Protein AF-A0A2U2SKB9-F1 (afdb_monomer_lite)

Foldseek 3Di:
DDDPPDDPDDPPCPPPQPPQVQVVVLLVCVVVDVVLVVCLQVPVCVSCVPGPHDVVLSCLSRVDRDPDSVVSSVSSSVVSVVVVVVVVPD

Radius of gyration: 17.53 Å; chains: 1; bounding box: 37×18×62 Å

Sequence (90 aa):
MYALTRPAGTPTLSRPVPNRPAISDVLLKANANVSFRKRLLTDPKNALAGMNLPPEDLEILTEVATSNLKEFARQVQMRLVERSWGAQVS

Structure (mmCIF, N/CA/C/O backbone):
data_AF-A0A2U2SKB9-F1
#
_entry.id   AF-A0A2U2SKB9-F1
#
loop_
_atom_site.group_PDB
_atom_site.id
_atom_site.type_symbol
_atom_site.label_atom_id
_atom_site.label_alt_id
_atom_site.label_comp_id
_atom_site.label_asym_id
_atom_site.label_entity_id
_atom_site.label_seq_id
_atom_site.pdbx_PDB_ins_code
_atom_site.Cartn_x
_atom_site.Cartn_y
_atom_site.Cartn_z
_atom_site.occupancy
_atom_site.B_iso_or_equiv
_atom_site.auth_seq_id
_atom_site.auth_comp_id
_atom_site.auth_asym_id
_atom_site.auth_atom_id
_atom_site.pdbx_PDB_model_num
ATOM 1 N N . MET A 1 1 ? 22.127 0.506 51.181 1.00 41.72 1 MET A N 1
ATOM 2 C CA . MET A 1 1 ? 21.376 -0.446 50.334 1.00 41.72 1 MET A CA 1
ATOM 3 C C . MET A 1 1 ? 20.790 0.348 49.179 1.00 41.72 1 MET A C 1
ATOM 5 O O . MET A 1 1 ? 20.136 1.349 49.434 1.00 41.72 1 MET A O 1
ATOM 9 N N . TYR A 1 2 ? 21.152 0.015 47.940 1.00 41.50 2 TYR A N 1
ATOM 10 C CA . TYR A 1 2 ? 20.883 0.851 46.766 1.00 41.50 2 TYR A CA 1
ATOM 11 C C . TYR A 1 2 ? 19.409 0.784 46.345 1.00 41.50 2 TYR A C 1
ATOM 13 O O . TYR A 1 2 ? 18.868 -0.302 46.150 1.00 41.50 2 TYR A O 1
ATOM 21 N N . ALA A 1 3 ? 18.780 1.950 46.187 1.00 50.53 3 ALA A N 1
ATOM 22 C CA . ALA A 1 3 ? 17.464 2.092 45.580 1.00 50.53 3 ALA A CA 1
ATOM 23 C C . ALA A 1 3 ? 17.569 1.865 44.062 1.00 50.53 3 ALA A C 1
ATOM 25 O O . ALA A 1 3 ? 18.216 2.631 43.349 1.00 50.53 3 ALA A O 1
ATOM 26 N N . LEU A 1 4 ? 16.932 0.801 43.569 1.00 51.47 4 LEU A N 1
ATOM 27 C CA . LEU A 1 4 ? 16.736 0.548 42.142 1.00 51.47 4 LEU A CA 1
ATOM 28 C C . LEU A 1 4 ? 15.596 1.430 41.610 1.00 51.47 4 LEU A C 1
ATOM 30 O O . LEU A 1 4 ? 14.482 0.967 41.378 1.00 51.47 4 LEU A O 1
ATOM 34 N N . THR A 1 5 ? 15.876 2.710 41.381 1.00 54.38 5 THR A N 1
ATOM 35 C CA . THR A 1 5 ? 15.005 3.562 40.563 1.00 54.38 5 THR A CA 1
ATOM 36 C C . THR A 1 5 ? 15.276 3.235 39.096 1.00 54.38 5 THR A C 1
ATOM 38 O O . THR A 1 5 ? 16.151 3.820 38.461 1.00 54.38 5 THR A O 1
ATOM 41 N N . ARG A 1 6 ? 14.566 2.243 38.549 1.00 54.84 6 ARG A N 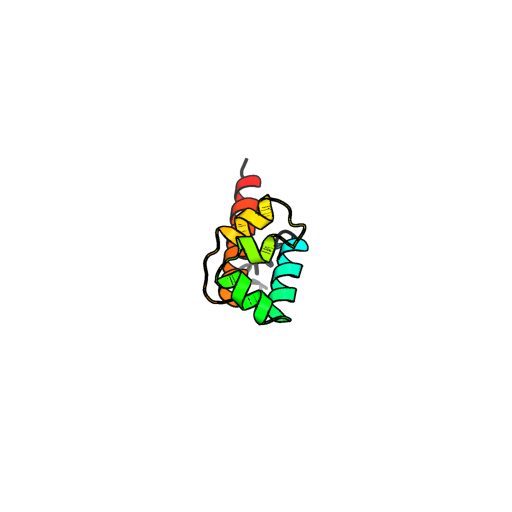1
ATOM 42 C CA . ARG A 1 6 ? 14.542 2.007 37.098 1.00 54.84 6 ARG A CA 1
ATOM 43 C C . ARG A 1 6 ? 13.730 3.133 36.447 1.00 54.84 6 ARG A C 1
ATOM 45 O O . ARG A 1 6 ? 12.578 3.316 36.839 1.00 54.84 6 ARG A O 1
ATOM 52 N N . PRO A 1 7 ? 14.270 3.877 35.468 1.00 49.84 7 PRO A N 1
ATOM 53 C CA . PRO A 1 7 ? 13.489 4.865 34.741 1.00 49.84 7 PRO A CA 1
ATOM 54 C C . PRO A 1 7 ? 12.403 4.154 33.924 1.00 49.84 7 PRO A C 1
ATOM 56 O O . PRO A 1 7 ? 12.671 3.518 32.906 1.00 49.84 7 PRO A O 1
ATOM 59 N N . ALA A 1 8 ? 11.161 4.258 34.389 1.00 53.66 8 ALA A N 1
ATOM 60 C CA . ALA A 1 8 ? 9.977 4.076 33.566 1.00 53.66 8 ALA A CA 1
ATOM 61 C C . ALA A 1 8 ? 9.939 5.242 32.567 1.00 53.66 8 ALA A C 1
ATOM 63 O O . ALA A 1 8 ? 9.608 6.363 32.938 1.00 53.66 8 ALA A O 1
ATOM 64 N N . GLY A 1 9 ? 10.372 5.021 31.326 1.00 49.78 9 GLY A N 1
ATOM 65 C CA . GLY A 1 9 ? 10.537 6.151 30.413 1.00 49.78 9 GLY A CA 1
ATOM 66 C C . GLY A 1 9 ? 11.007 5.814 29.012 1.00 49.78 9 GLY A C 1
ATOM 67 O O . GLY A 1 9 ? 11.746 6.579 28.418 1.00 49.78 9 GLY A O 1
ATOM 68 N N . THR A 1 10 ? 10.598 4.677 28.475 1.00 48.28 10 THR A N 1
ATOM 69 C CA . THR A 1 10 ? 10.377 4.531 27.036 1.00 48.28 10 THR A CA 1
ATOM 70 C C . THR A 1 10 ? 9.324 3.448 26.915 1.00 48.28 10 THR A C 1
ATOM 72 O O . THR A 1 10 ? 9.659 2.265 26.946 1.00 48.28 10 THR A O 1
ATOM 75 N N . PRO A 1 11 ? 8.031 3.788 26.775 1.00 46.50 11 PRO A N 1
ATOM 76 C CA . PRO A 1 11 ? 7.229 2.916 25.962 1.00 46.50 11 PRO A CA 1
ATOM 77 C C . PRO A 1 11 ? 7.896 3.017 24.589 1.00 46.50 11 PRO A C 1
ATOM 79 O O . PRO A 1 11 ? 7.619 3.924 23.806 1.00 46.50 11 PRO A O 1
ATOM 82 N N . THR A 1 12 ? 8.786 2.078 24.266 1.00 46.53 12 THR A N 1
ATOM 83 C CA . THR A 1 12 ? 8.720 1.502 22.934 1.00 46.53 12 THR A CA 1
ATOM 84 C C . THR A 1 12 ? 7.300 0.967 22.858 1.00 46.53 12 THR A C 1
ATOM 86 O O . THR A 1 12 ? 7.009 -0.181 23.185 1.00 46.53 12 THR A O 1
ATOM 89 N N . LEU A 1 13 ? 6.382 1.877 22.519 1.00 46.81 13 LEU A N 1
ATOM 90 C CA . LEU A 1 13 ? 5.103 1.605 21.918 1.00 46.81 13 LEU A CA 1
ATOM 91 C C . LEU A 1 13 ? 5.517 0.823 20.678 1.00 46.81 13 LEU A C 1
ATOM 93 O O . LEU A 1 13 ? 5.673 1.364 19.586 1.00 46.81 13 LEU A O 1
ATOM 97 N N . SER A 1 14 ? 5.767 -0.473 20.875 1.00 47.31 14 SER A N 1
ATOM 98 C CA . SER A 1 14 ? 5.619 -1.506 19.873 1.00 47.31 14 SER A CA 1
ATOM 99 C C . SER A 1 14 ? 4.126 -1.489 19.624 1.00 47.31 14 SER A C 1
ATOM 101 O O . SER A 1 14 ? 3.352 -2.255 20.188 1.00 47.31 14 SER A O 1
ATOM 103 N N . ARG A 1 15 ? 3.730 -0.409 18.950 1.00 48.78 15 ARG A N 1
ATOM 104 C CA . ARG A 1 15 ? 2.373 -0.007 18.684 1.00 48.78 15 ARG A CA 1
ATOM 105 C C . ARG A 1 15 ? 1.852 -1.195 17.904 1.00 48.78 15 ARG A C 1
ATOM 107 O O . ARG A 1 15 ? 2.489 -1.523 16.898 1.00 48.78 15 ARG A O 1
ATOM 114 N N . PRO A 1 16 ? 0.819 -1.902 18.387 1.00 47.91 16 PRO A N 1
ATOM 115 C CA . PRO A 1 16 ? 0.250 -2.983 17.615 1.00 47.91 16 PRO A CA 1
ATOM 116 C C . PRO A 1 16 ? -0.218 -2.335 16.320 1.00 47.91 16 PRO A C 1
ATOM 118 O O . PRO A 1 16 ? -1.199 -1.595 16.295 1.00 47.91 16 PRO A O 1
ATOM 121 N N . VAL A 1 17 ? 0.577 -2.497 15.262 1.00 54.41 17 VAL A N 1
ATOM 122 C CA . VAL A 1 17 ? 0.160 -2.100 13.931 1.00 54.41 17 VAL A CA 1
ATOM 123 C C . VAL A 1 17 ? -1.049 -2.990 13.697 1.00 54.41 17 VAL A C 1
ATOM 125 O O . VAL A 1 17 ? -0.897 -4.211 13.823 1.00 54.41 17 VAL A O 1
ATOM 128 N N . PRO A 1 18 ? -2.248 -2.424 13.480 1.00 58.91 18 PRO A N 1
ATOM 129 C CA . PRO A 1 18 ? -3.423 -3.242 13.241 1.00 58.91 18 PRO A CA 1
ATOM 130 C C . PRO A 1 18 ? -3.054 -4.231 12.144 1.00 58.91 18 PRO A C 1
ATOM 132 O O . PRO A 1 18 ? -2.531 -3.836 11.097 1.00 58.91 18 PRO A O 1
ATOM 135 N N . ASN A 1 19 ? -3.195 -5.520 12.454 1.00 58.75 19 ASN A N 1
ATOM 136 C CA . ASN A 1 19 ? -2.658 -6.587 11.628 1.00 58.75 19 ASN A CA 1
ATOM 137 C C . ASN A 1 19 ? -3.513 -6.647 10.356 1.00 58.75 19 ASN A C 1
ATOM 139 O O . ASN A 1 19 ? -4.533 -7.327 10.313 1.00 58.75 19 ASN A O 1
ATOM 143 N N . ARG A 1 20 ? -3.144 -5.843 9.354 1.00 69.31 20 ARG A N 1
ATOM 144 C CA . ARG A 1 20 ? -3.790 -5.747 8.043 1.00 69.31 20 ARG A CA 1
ATOM 145 C C . ARG A 1 20 ? -2.936 -6.553 7.061 1.00 69.31 20 ARG A C 1
ATOM 147 O O . ARG A 1 20 ? -2.074 -5.977 6.391 1.00 69.31 20 ARG A O 1
ATOM 154 N N . PRO A 1 21 ? -3.118 -7.886 6.986 1.00 74.56 21 PRO A N 1
ATOM 155 C CA . PRO A 1 21 ? -2.317 -8.743 6.111 1.00 74.56 21 PRO A CA 1
ATOM 156 C C . PRO A 1 21 ? -2.401 -8.296 4.648 1.00 74.56 21 PRO A C 1
ATOM 158 O O . PRO A 1 21 ? -1.404 -8.356 3.942 1.00 74.56 21 PRO A O 1
ATOM 161 N N . ALA A 1 22 ? -3.547 -7.752 4.236 1.00 82.25 22 ALA A N 1
ATOM 162 C CA . ALA A 1 22 ? -3.781 -7.123 2.940 1.00 82.25 22 ALA A CA 1
ATOM 163 C C . ALA A 1 22 ? -2.745 -6.034 2.586 1.00 82.25 22 ALA A C 1
ATOM 165 O O . ALA A 1 22 ? -2.117 -6.087 1.530 1.00 82.25 22 ALA A O 1
ATOM 166 N N . ILE A 1 23 ? -2.513 -5.071 3.484 1.00 81.81 23 ILE A N 1
ATOM 167 C CA . ILE A 1 23 ? -1.534 -3.991 3.278 1.00 81.81 23 ILE A CA 1
ATOM 168 C C . ILE A 1 23 ? -0.109 -4.545 3.277 1.00 81.81 23 ILE A C 1
ATOM 170 O O . ILE A 1 23 ? 0.708 -4.162 2.438 1.00 81.81 23 ILE A O 1
ATOM 174 N N . SER A 1 24 ? 0.196 -5.465 4.192 1.00 83.56 24 SER A N 1
ATOM 175 C CA . SER A 1 24 ? 1.503 -6.123 4.228 1.00 83.56 24 SER A CA 1
ATOM 176 C C . SER A 1 24 ? 1.800 -6.872 2.926 1.00 83.56 24 SER A C 1
ATOM 178 O O . SER A 1 24 ? 2.917 -6.775 2.424 1.00 83.56 24 SER A O 1
ATOM 180 N N . ASP A 1 25 ? 0.809 -7.550 2.340 1.00 85.31 25 ASP A N 1
ATOM 181 C CA . ASP A 1 25 ? 0.940 -8.269 1.068 1.00 85.31 25 ASP A CA 1
ATOM 182 C C . ASP A 1 25 ? 1.209 -7.312 -0.105 1.00 85.31 25 ASP A C 1
ATOM 18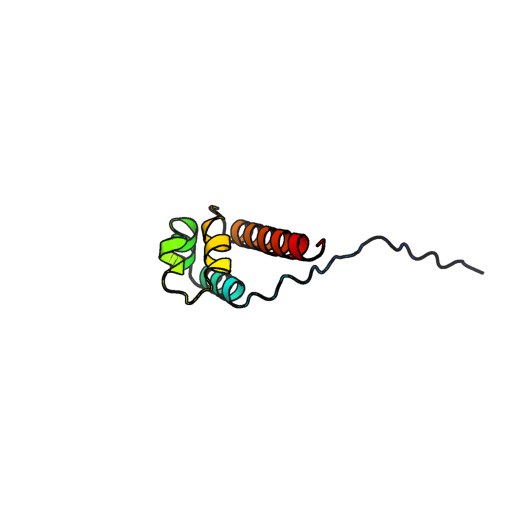4 O O . ASP A 1 25 ? 2.125 -7.534 -0.899 1.00 85.31 25 ASP A O 1
ATOM 188 N N . VAL A 1 26 ? 0.502 -6.176 -0.159 1.00 84.75 26 VAL A N 1
ATOM 189 C CA . VAL A 1 26 ? 0.745 -5.095 -1.136 1.00 84.75 26 VAL A CA 1
ATOM 190 C C . VAL A 1 26 ? 2.181 -4.585 -1.044 1.00 84.75 26 VAL A C 1
ATOM 192 O O . VAL A 1 26 ? 2.871 -4.470 -2.061 1.00 84.75 26 VAL A O 1
ATOM 195 N N . LEU A 1 27 ? 2.645 -4.281 0.170 1.00 85.00 27 LEU A N 1
ATOM 196 C CA . LEU A 1 27 ? 3.993 -3.770 0.407 1.00 85.00 27 LEU A CA 1
ATOM 197 C C . LEU A 1 27 ? 5.059 -4.812 0.060 1.00 85.00 27 LEU A C 1
ATOM 199 O O . LEU A 1 27 ? 6.059 -4.473 -0.576 1.00 85.00 27 LEU A O 1
ATOM 203 N N . LEU A 1 28 ? 4.835 -6.078 0.420 1.00 87.12 28 LEU A N 1
ATOM 204 C CA . LEU A 1 28 ? 5.718 -7.189 0.078 1.00 87.12 28 LEU A CA 1
ATOM 205 C C . LEU A 1 28 ? 5.810 -7.362 -1.443 1.00 87.12 28 LEU A C 1
ATOM 207 O O . LEU A 1 28 ? 6.908 -7.453 -1.994 1.00 87.12 28 LEU A O 1
ATOM 211 N N . LYS A 1 29 ? 4.670 -7.327 -2.139 1.00 86.56 29 LYS A N 1
ATOM 212 C CA . LYS A 1 29 ? 4.594 -7.432 -3.599 1.00 86.56 29 LYS A CA 1
ATOM 213 C C . LYS A 1 29 ? 5.265 -6.253 -4.291 1.00 86.56 29 LYS A C 1
ATOM 215 O O . LYS A 1 29 ? 5.977 -6.454 -5.269 1.00 86.56 29 LYS A O 1
ATOM 220 N N . ALA A 1 30 ? 5.110 -5.038 -3.771 1.00 85.56 30 ALA A N 1
ATOM 221 C CA . ALA A 1 30 ? 5.827 -3.864 -4.262 1.00 85.56 30 ALA A CA 1
ATOM 222 C C . ALA A 1 30 ? 7.335 -3.937 -3.994 1.00 85.56 30 ALA A C 1
ATOM 224 O O . ALA A 1 30 ? 8.128 -3.458 -4.804 1.00 85.56 30 ALA A O 1
ATOM 225 N N . ASN A 1 31 ? 7.753 -4.566 -2.899 1.00 86.81 31 ASN A N 1
ATOM 226 C CA . ASN A 1 31 ? 9.168 -4.779 -2.624 1.00 86.81 31 ASN A CA 1
ATOM 227 C C . ASN A 1 31 ? 9.780 -5.839 -3.558 1.00 86.81 31 ASN A C 1
ATOM 229 O O . ASN A 1 31 ? 10.885 -5.652 -4.058 1.00 86.81 31 ASN A O 1
ATOM 233 N N . ALA A 1 32 ? 9.047 -6.920 -3.839 1.00 88.12 32 ALA A N 1
ATOM 234 C CA . ALA A 1 32 ? 9.492 -8.007 -4.713 1.00 88.12 32 ALA A CA 1
ATOM 235 C C . ALA A 1 32 ? 9.366 -7.686 -6.216 1.00 88.12 32 ALA A C 1
ATOM 237 O O . ALA A 1 32 ? 10.112 -8.229 -7.028 1.00 88.12 32 ALA A O 1
ATOM 238 N N . ASN A 1 33 ? 8.431 -6.815 -6.610 1.00 89.88 33 ASN A N 1
ATOM 239 C CA . ASN A 1 33 ? 8.138 -6.502 -8.007 1.00 89.88 33 ASN A CA 1
ATOM 240 C C . ASN A 1 33 ? 8.224 -4.992 -8.280 1.00 89.88 33 ASN A C 1
ATOM 242 O O . ASN A 1 33 ? 7.317 -4.214 -7.977 1.00 89.88 33 ASN A O 1
ATOM 246 N N . VAL A 1 34 ? 9.309 -4.588 -8.945 1.00 88.88 34 VAL A N 1
ATOM 247 C CA . VAL A 1 34 ? 9.583 -3.186 -9.295 1.00 88.88 34 VAL A CA 1
ATOM 248 C C . VAL A 1 34 ? 8.528 -2.606 -10.243 1.00 88.88 34 VAL A C 1
ATOM 250 O O . VAL A 1 34 ? 8.163 -1.437 -10.103 1.00 88.88 34 VAL A O 1
ATOM 253 N N . SER A 1 35 ? 8.002 -3.399 -11.182 1.00 89.00 35 SER A N 1
ATOM 254 C CA . SER A 1 35 ? 6.934 -2.962 -12.093 1.00 89.00 35 SER A CA 1
ATOM 255 C C . SER A 1 35 ? 5.642 -2.672 -11.332 1.00 89.00 35 SER A C 1
ATOM 257 O O . SER A 1 35 ? 4.988 -1.662 -11.595 1.00 89.00 35 SER A O 1
ATOM 259 N N . PHE A 1 36 ? 5.306 -3.516 -10.351 1.00 88.00 36 PHE A N 1
ATOM 260 C CA . PHE A 1 36 ? 4.172 -3.289 -9.459 1.00 88.00 36 PHE A CA 1
ATOM 261 C C . PHE A 1 36 ? 4.389 -2.043 -8.602 1.00 88.00 36 PHE A C 1
ATOM 263 O O . PHE A 1 36 ? 3.517 -1.186 -8.572 1.00 88.00 36 PHE A O 1
ATOM 270 N N . ARG A 1 37 ? 5.567 -1.875 -7.986 1.00 87.88 37 ARG A N 1
ATOM 271 C CA . ARG A 1 37 ? 5.907 -0.660 -7.227 1.00 87.88 37 ARG A CA 1
ATOM 272 C C . ARG A 1 37 ? 5.759 0.603 -8.064 1.00 87.88 37 ARG A C 1
ATOM 274 O O . ARG A 1 37 ? 5.170 1.563 -7.590 1.00 87.88 37 ARG A O 1
ATOM 281 N N . LYS A 1 38 ? 6.302 0.631 -9.284 1.00 88.19 38 LYS A N 1
ATOM 282 C CA . LYS A 1 38 ? 6.173 1.805 -10.160 1.00 88.19 38 LYS A CA 1
ATOM 283 C C . LYS A 1 38 ? 4.703 2.124 -10.414 1.00 88.19 38 LYS A C 1
ATOM 285 O O . LYS A 1 38 ? 4.307 3.262 -10.217 1.00 88.19 38 LYS A O 1
ATOM 290 N N . ARG A 1 39 ? 3.889 1.117 -10.749 1.00 87.88 39 ARG A N 1
ATOM 291 C CA . ARG A 1 39 ? 2.439 1.303 -10.905 1.00 87.88 39 ARG A CA 1
ATOM 292 C C . ARG A 1 39 ? 1.775 1.775 -9.618 1.00 87.88 39 ARG A C 1
ATOM 294 O O . ARG A 1 39 ? 0.995 2.701 -9.693 1.00 87.88 39 ARG A O 1
ATOM 301 N N . LEU A 1 40 ? 2.116 1.212 -8.462 1.00 86.06 40 LEU A N 1
ATOM 302 C CA . LEU A 1 40 ? 1.549 1.607 -7.171 1.00 86.06 40 LEU A CA 1
ATOM 303 C C . LEU A 1 40 ? 1.844 3.074 -6.837 1.00 86.06 40 LEU A C 1
ATOM 305 O O . LEU A 1 40 ? 0.979 3.766 -6.322 1.00 86.06 40 LEU A O 1
ATOM 309 N N . LEU A 1 41 ? 3.052 3.552 -7.144 1.00 83.12 41 LEU A N 1
ATOM 310 C CA . LEU A 1 41 ? 3.463 4.929 -6.859 1.00 83.12 41 LEU A CA 1
ATOM 311 C C . LEU A 1 41 ? 2.940 5.937 -7.897 1.00 83.12 41 LEU A C 1
ATOM 313 O O . LEU A 1 41 ? 2.802 7.112 -7.581 1.00 83.12 41 LEU A O 1
ATOM 317 N N . THR A 1 42 ? 2.687 5.508 -9.138 1.00 85.31 42 THR A N 1
ATOM 318 C CA . THR A 1 42 ? 2.146 6.377 -10.201 1.00 85.31 42 THR A CA 1
ATOM 319 C C . THR A 1 42 ? 0.619 6.383 -10.221 1.00 85.31 42 THR A C 1
ATOM 321 O O . THR A 1 42 ? 0.016 7.436 -10.381 1.00 85.31 42 THR A O 1
ATOM 324 N N . ASP A 1 43 ? 0.003 5.215 -10.059 1.00 86.06 43 ASP A N 1
ATOM 325 C CA . ASP A 1 43 ? -1.440 5.004 -10.091 1.00 86.06 43 ASP A CA 1
ATOM 326 C C . ASP A 1 43 ? -1.842 3.894 -9.094 1.00 86.06 43 ASP A C 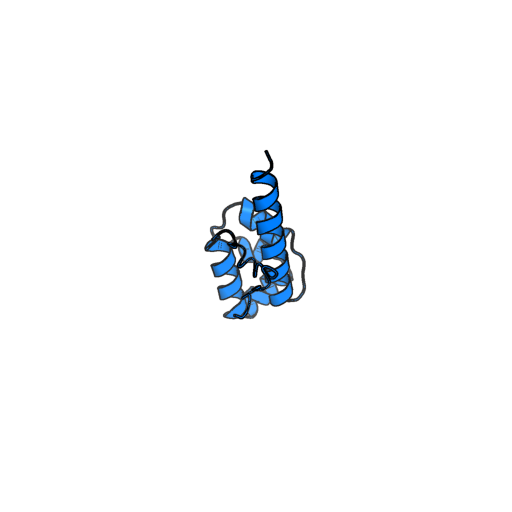1
ATOM 328 O O . ASP A 1 43 ? -2.006 2.720 -9.462 1.00 86.06 43 ASP A O 1
ATOM 332 N N . PRO A 1 44 ? -1.961 4.233 -7.795 1.00 81.81 44 PRO A N 1
ATOM 333 C CA . PRO A 1 44 ? -2.257 3.252 -6.759 1.00 81.81 44 PRO A CA 1
ATOM 334 C C . PRO A 1 44 ? -3.605 2.570 -6.994 1.00 81.81 44 PRO A C 1
ATOM 336 O O . PRO A 1 44 ? -3.715 1.367 -6.785 1.00 81.81 44 PRO A O 1
ATOM 339 N N . LYS A 1 45 ? -4.611 3.284 -7.517 1.00 82.75 45 LYS A N 1
ATOM 340 C CA . LYS A 1 45 ? -5.919 2.700 -7.853 1.00 82.75 45 LYS A CA 1
ATOM 341 C C . LYS A 1 45 ? -5.784 1.566 -8.864 1.00 82.75 45 LYS A C 1
ATOM 343 O O . LYS A 1 45 ? -6.280 0.472 -8.610 1.00 82.75 45 LYS A O 1
ATOM 348 N N . ASN A 1 46 ? -5.078 1.785 -9.971 1.00 85.12 46 ASN A N 1
ATOM 349 C CA . ASN A 1 46 ? -4.893 0.755 -10.989 1.00 85.12 46 ASN A CA 1
ATOM 350 C C . ASN A 1 46 ? -3.993 -0.399 -10.509 1.00 85.12 46 ASN A C 1
ATOM 352 O O . ASN A 1 46 ? -4.228 -1.557 -10.848 1.00 85.12 46 ASN A O 1
ATOM 356 N N . ALA A 1 47 ? -2.975 -0.115 -9.690 1.00 83.69 47 ALA A N 1
ATOM 357 C CA . ALA A 1 47 ? -2.130 -1.162 -9.112 1.00 83.69 47 ALA A CA 1
ATOM 358 C C . ALA A 1 47 ? -2.907 -2.081 -8.154 1.00 83.69 47 ALA A C 1
ATOM 360 O O . ALA A 1 47 ? -2.677 -3.290 -8.128 1.00 83.69 47 ALA A O 1
ATOM 361 N N . LEU A 1 48 ? -3.837 -1.508 -7.390 1.00 83.88 48 LEU A N 1
ATOM 362 C CA . LEU A 1 48 ? -4.624 -2.205 -6.378 1.00 83.88 48 LEU A CA 1
ATOM 363 C C . LEU A 1 48 ? -5.923 -2.800 -6.931 1.00 83.88 48 LEU A C 1
ATOM 365 O O . LEU A 1 48 ? -6.472 -3.694 -6.300 1.00 83.88 48 LEU A O 1
ATOM 369 N N . ALA A 1 49 ? -6.378 -2.390 -8.120 1.00 81.19 49 ALA A N 1
ATOM 370 C CA . ALA A 1 49 ? -7.590 -2.905 -8.770 1.00 81.19 49 ALA A CA 1
ATOM 371 C C . ALA A 1 49 ? -7.583 -4.433 -8.989 1.00 81.19 49 ALA A C 1
ATOM 373 O O . ALA A 1 49 ? -8.639 -5.044 -9.127 1.00 81.19 49 ALA A O 1
ATOM 374 N N . GLY A 1 50 ? -6.401 -5.060 -9.010 1.00 76.25 50 GLY A N 1
ATOM 375 C CA . GLY A 1 50 ? -6.239 -6.516 -9.087 1.00 76.25 50 GLY A CA 1
ATOM 376 C C . GLY A 1 50 ? -6.010 -7.214 -7.741 1.00 76.25 50 GLY A C 1
ATOM 377 O O . GLY A 1 50 ? -5.807 -8.426 -7.721 1.00 76.25 50 GLY A O 1
ATOM 378 N N . MET A 1 51 ? -5.976 -6.478 -6.629 1.00 77.19 51 MET A N 1
ATOM 379 C CA . MET A 1 51 ? -5.837 -7.034 -5.284 1.00 77.19 51 MET A CA 1
ATOM 380 C C . MET A 1 51 ? -7.200 -6.998 -4.591 1.00 77.19 51 MET A C 1
ATOM 382 O O . MET A 1 51 ? -7.887 -5.982 -4.600 1.00 77.19 51 MET A O 1
ATOM 386 N N . ASN A 1 52 ? -7.604 -8.123 -4.000 1.00 79.88 52 ASN A N 1
ATOM 387 C CA . ASN A 1 52 ?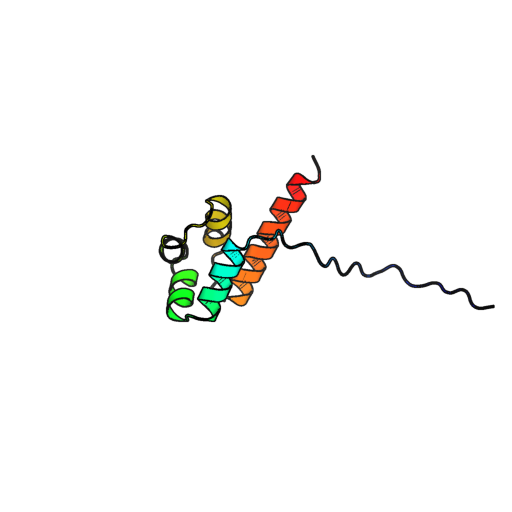 -8.865 -8.245 -3.269 1.00 79.88 52 ASN A CA 1
ATOM 388 C C . ASN A 1 52 ? -8.721 -7.590 -1.883 1.00 79.88 52 ASN A C 1
ATOM 390 O O . ASN A 1 52 ? -8.607 -8.262 -0.860 1.00 79.88 52 ASN A O 1
ATOM 394 N N . LEU A 1 53 ? -8.581 -6.266 -1.881 1.00 82.00 53 LEU A N 1
ATOM 395 C CA . LEU A 1 53 ? -8.375 -5.466 -0.682 1.00 82.00 53 LEU A CA 1
ATOM 396 C C . LEU A 1 53 ? -9.724 -4.950 -0.191 1.00 82.00 53 LEU A C 1
ATOM 398 O O . LEU A 1 53 ? -10.553 -4.544 -1.012 1.00 82.00 53 LEU A O 1
ATOM 402 N N . PRO A 1 54 ? -9.953 -4.919 1.130 1.00 82.69 54 PRO A N 1
ATOM 403 C CA . PRO A 1 54 ? -11.140 -4.275 1.657 1.00 82.69 54 PRO A CA 1
ATOM 404 C C . PRO A 1 54 ? -11.100 -2.777 1.306 1.00 82.69 54 PRO A C 1
ATOM 406 O O . PRO A 1 54 ? -10.017 -2.181 1.256 1.00 82.69 54 PRO A O 1
ATOM 409 N N . PRO A 1 55 ? -12.266 -2.152 1.076 1.00 79.81 55 PRO A N 1
ATOM 410 C CA . PRO A 1 55 ? -12.353 -0.755 0.653 1.00 79.81 55 PRO A CA 1
ATOM 411 C C . PRO A 1 55 ? -11.649 0.196 1.629 1.00 79.81 55 PRO A C 1
ATOM 413 O O . PRO A 1 55 ? -11.005 1.140 1.187 1.00 79.81 55 PRO A O 1
ATOM 416 N N . GLU A 1 56 ? -11.662 -0.116 2.930 1.00 81.94 56 GLU A N 1
ATOM 417 C CA . GLU A 1 56 ? -10.931 0.639 3.954 1.00 81.94 56 GLU A CA 1
ATOM 418 C C . GLU A 1 56 ? -9.419 0.709 3.687 1.00 81.94 56 GLU A C 1
ATOM 420 O O . GLU A 1 56 ? -8.817 1.775 3.810 1.00 81.94 56 GLU A O 1
ATOM 425 N N . ASP A 1 57 ? -8.798 -0.424 3.336 1.00 82.88 57 ASP A N 1
ATOM 426 C CA . ASP A 1 57 ? -7.359 -0.503 3.060 1.00 82.88 57 ASP A CA 1
ATOM 427 C C . ASP A 1 57 ? -7.043 0.134 1.704 1.00 82.88 57 ASP A C 1
ATOM 429 O O . ASP A 1 57 ? -6.026 0.809 1.557 1.00 82.88 57 ASP A O 1
ATOM 433 N N . LEU A 1 58 ? -7.936 -0.033 0.725 1.00 84.75 58 LEU A N 1
ATOM 434 C CA . LEU A 1 58 ? -7.854 0.619 -0.580 1.00 84.75 58 LEU A CA 1
ATOM 435 C C . LEU A 1 58 ? -7.867 2.145 -0.445 1.00 84.75 58 LEU A C 1
ATOM 437 O O . LEU A 1 58 ? -7.036 2.811 -1.060 1.00 84.75 58 LEU A O 1
ATOM 441 N N . GLU A 1 59 ? -8.751 2.703 0.383 1.00 83.94 59 GLU A N 1
ATOM 442 C CA . GLU A 1 59 ? -8.768 4.134 0.698 1.00 83.94 59 GLU A CA 1
ATOM 443 C C . GLU A 1 59 ? -7.446 4.580 1.325 1.00 83.94 59 GLU A C 1
ATOM 445 O O . GLU A 1 59 ? -6.837 5.525 0.835 1.00 83.94 59 GLU A O 1
ATOM 450 N N . ILE A 1 60 ? -6.931 3.864 2.332 1.00 81.88 60 ILE A N 1
ATOM 451 C CA . ILE A 1 60 ? -5.660 4.231 2.984 1.00 81.88 60 ILE A CA 1
ATOM 452 C C . ILE A 1 60 ? -4.500 4.197 1.983 1.00 81.88 60 ILE A C 1
ATOM 454 O O . ILE A 1 60 ? -3.657 5.089 1.973 1.00 81.88 60 ILE A O 1
ATOM 458 N N . LEU A 1 61 ? -4.445 3.177 1.129 1.00 82.31 61 LEU A N 1
ATOM 459 C CA . LEU A 1 61 ? -3.380 3.017 0.141 1.00 82.31 61 LEU A CA 1
ATOM 460 C C . LEU A 1 61 ? -3.490 4.017 -1.022 1.00 82.31 61 LEU A C 1
ATOM 462 O O . LEU A 1 61 ? -2.470 4.373 -1.606 1.00 82.31 61 LEU A O 1
ATOM 466 N N . THR A 1 62 ? -4.697 4.461 -1.379 1.00 83.25 62 THR A N 1
ATOM 467 C CA . THR A 1 62 ? -4.917 5.421 -2.478 1.00 83.25 62 THR A CA 1
ATOM 468 C C . THR A 1 62 ? -4.851 6.877 -2.034 1.00 83.25 62 THR A C 1
ATOM 470 O O . THR A 1 62 ? -4.499 7.732 -2.842 1.00 83.25 62 THR A O 1
ATOM 473 N N . GLU A 1 63 ? -5.129 7.163 -0.763 1.00 82.25 63 GLU A N 1
ATOM 474 C CA . GLU A 1 63 ? -4.948 8.487 -0.161 1.00 82.25 63 GLU A CA 1
ATOM 475 C C . GLU A 1 63 ? -3.458 8.837 0.007 1.00 82.25 63 GLU A C 1
ATOM 477 O O . GLU A 1 63 ? -3.065 10.004 0.002 1.00 82.25 63 GLU A O 1
ATOM 482 N N . VAL A 1 64 ? -2.599 7.820 0.098 1.00 77.56 64 VAL A N 1
ATOM 483 C CA . VAL A 1 64 ? -1.153 7.983 0.249 1.00 77.56 64 VAL A CA 1
ATOM 484 C C . VAL A 1 64 ? -0.485 8.123 -1.124 1.00 77.56 64 VAL A C 1
ATOM 486 O O . VAL A 1 64 ? -0.090 7.150 -1.762 1.00 77.56 64 VAL A O 1
ATOM 489 N N . ALA A 1 65 ? -0.301 9.364 -1.573 1.00 68.38 65 ALA A N 1
ATOM 490 C CA . ALA A 1 65 ? 0.455 9.681 -2.785 1.00 68.38 65 ALA A CA 1
ATOM 491 C C . ALA A 1 65 ? 1.927 9.968 -2.442 1.00 68.38 65 ALA A C 1
ATOM 493 O O . ALA A 1 65 ? 2.272 11.049 -1.967 1.00 68.38 65 ALA A O 1
ATOM 494 N N . THR A 1 66 ? 2.822 9.003 -2.673 1.00 73.50 66 THR A N 1
ATOM 495 C CA . THR A 1 66 ? 4.270 9.208 -2.485 1.00 73.50 66 THR A CA 1
ATOM 496 C C . THR A 1 66 ? 5.066 8.589 -3.626 1.00 73.50 66 THR A C 1
ATOM 498 O O . THR A 1 66 ? 4.627 7.629 -4.251 1.00 73.50 66 THR A O 1
ATOM 501 N N . SER A 1 67 ? 6.287 9.079 -3.839 1.00 74.62 67 SER A N 1
ATOM 502 C CA . SER A 1 67 ? 7.223 8.523 -4.827 1.00 74.62 67 SER A CA 1
ATOM 503 C C . SER A 1 67 ? 8.149 7.440 -4.250 1.00 74.62 67 SER A C 1
ATOM 505 O O . SER A 1 67 ? 9.018 6.920 -4.954 1.00 74.62 67 SER A O 1
ATOM 507 N N . ASN A 1 68 ? 8.014 7.090 -2.964 1.00 81.31 68 ASN A N 1
ATOM 508 C CA . ASN A 1 68 ? 8.924 6.172 -2.280 1.00 81.31 68 ASN A CA 1
ATOM 509 C C . ASN A 1 68 ? 8.160 5.088 -1.515 1.00 81.31 68 ASN A C 1
ATOM 511 O O . ASN A 1 68 ? 7.367 5.391 -0.638 1.00 81.31 68 ASN A O 1
ATOM 515 N N . LEU A 1 69 ? 8.472 3.815 -1.776 1.00 78.75 69 LEU A N 1
ATOM 516 C CA . LEU A 1 69 ? 7.811 2.683 -1.120 1.00 78.75 69 LEU A CA 1
ATOM 517 C C . LEU A 1 69 ? 7.963 2.700 0.412 1.00 78.75 69 LEU A C 1
ATOM 519 O O . LEU A 1 69 ? 7.039 2.329 1.128 1.00 78.75 69 LEU A O 1
ATOM 523 N N . LYS A 1 70 ? 9.117 3.147 0.921 1.00 82.19 70 LYS A N 1
ATOM 524 C CA . LYS A 1 70 ? 9.376 3.234 2.362 1.00 82.19 70 LYS A CA 1
ATOM 525 C C . LYS A 1 70 ? 8.527 4.324 3.017 1.00 82.19 70 LYS A C 1
ATOM 527 O O . LYS A 1 70 ? 7.987 4.105 4.096 1.00 82.19 70 LYS A O 1
ATOM 532 N N . GLU A 1 71 ? 8.394 5.474 2.356 1.00 84.31 71 GLU A N 1
ATOM 533 C CA . GLU A 1 71 ? 7.532 6.561 2.836 1.00 84.31 71 GLU A CA 1
ATOM 534 C C . GLU A 1 71 ? 6.055 6.178 2.709 1.00 84.31 71 GLU A C 1
ATOM 536 O O . GLU A 1 71 ? 5.287 6.392 3.637 1.00 84.31 71 GLU A O 1
ATOM 541 N N . PHE A 1 72 ? 5.679 5.523 1.609 1.00 83.38 72 PHE A N 1
ATOM 542 C CA . PHE A 1 72 ? 4.347 4.969 1.399 1.00 83.38 72 PHE A CA 1
ATOM 543 C C . PHE A 1 72 ? 3.949 4.029 2.546 1.00 83.38 72 PHE A C 1
ATOM 545 O O . PHE A 1 72 ? 2.933 4.247 3.197 1.00 83.38 72 PHE A O 1
ATOM 552 N N . ALA A 1 73 ? 4.788 3.039 2.871 1.00 81.94 73 ALA A N 1
ATOM 553 C CA . ALA A 1 73 ? 4.541 2.122 3.985 1.00 81.94 73 ALA A CA 1
ATOM 554 C C . ALA A 1 73 ? 4.389 2.856 5.326 1.00 81.94 73 ALA A C 1
ATOM 556 O O . ALA A 1 73 ? 3.509 2.530 6.121 1.00 81.94 73 ALA A O 1
ATOM 557 N N . ARG A 1 74 ? 5.225 3.870 5.570 1.00 83.69 74 ARG A N 1
ATOM 558 C CA . ARG A 1 74 ? 5.191 4.670 6.799 1.00 83.69 74 ARG A CA 1
ATOM 559 C C . ARG A 1 74 ? 3.916 5.505 6.914 1.00 83.69 74 ARG A C 1
ATOM 561 O O . ARG A 1 74 ? 3.304 5.514 7.976 1.00 83.69 74 ARG A O 1
ATOM 568 N N . GLN A 1 75 ? 3.506 6.174 5.842 1.00 84.38 75 GLN A N 1
ATOM 569 C CA . GLN A 1 75 ? 2.271 6.960 5.765 1.00 84.38 75 GLN A CA 1
ATOM 570 C C . GLN A 1 75 ? 1.036 6.077 5.987 1.00 84.38 75 GLN A C 1
ATOM 572 O O . GLN A 1 75 ? 0.186 6.389 6.820 1.00 84.38 75 GLN A O 1
ATOM 577 N N . VAL A 1 76 ? 0.991 4.919 5.322 1.00 83.00 76 VAL A N 1
ATOM 578 C CA . VAL A 1 76 ? -0.069 3.918 5.501 1.00 83.00 76 VAL A CA 1
ATOM 579 C C . VAL A 1 76 ? -0.129 3.441 6.955 1.00 83.00 76 VAL A C 1
ATOM 581 O O . VAL A 1 76 ? -1.206 3.398 7.546 1.00 83.00 76 VAL A O 1
ATOM 584 N N . GLN A 1 77 ? 1.021 3.152 7.574 1.00 79.00 77 GLN A N 1
ATOM 585 C CA . GLN A 1 77 ? 1.087 2.797 8.995 1.00 79.00 77 GLN A CA 1
ATOM 586 C C . GLN A 1 77 ? 0.618 3.932 9.912 1.00 79.00 77 GLN A C 1
ATOM 588 O O . GLN A 1 77 ? -0.112 3.671 10.864 1.00 79.00 77 GLN A O 1
ATOM 593 N N . MET A 1 78 ? 1.002 5.184 9.648 1.00 80.19 78 MET A N 1
ATOM 594 C CA . MET A 1 78 ? 0.542 6.327 10.442 1.00 80.19 78 MET A CA 1
ATOM 595 C C . MET A 1 78 ? -0.980 6.449 10.392 1.00 80.19 78 MET A C 1
ATOM 597 O O . MET A 1 78 ? -1.608 6.485 11.449 1.00 80.19 78 MET A O 1
ATOM 601 N N . ARG A 1 79 ? -1.569 6.390 9.193 1.00 78.88 79 ARG A N 1
ATOM 602 C CA . ARG A 1 79 ? -3.023 6.445 8.980 1.00 78.88 79 ARG A CA 1
ATOM 603 C C . ARG A 1 79 ? -3.772 5.308 9.652 1.00 78.88 79 ARG A C 1
ATOM 605 O O . ARG A 1 79 ? -4.784 5.543 10.312 1.00 78.88 79 ARG A O 1
ATOM 612 N N . LEU A 1 80 ? -3.263 4.084 9.515 1.00 76.44 80 LEU A N 1
ATOM 613 C CA . LEU A 1 80 ? -3.833 2.910 10.170 1.00 76.44 80 LEU A CA 1
ATOM 614 C C . LEU A 1 80 ? -3.967 3.123 11.671 1.00 76.44 80 LEU A C 1
ATOM 616 O O . LEU A 1 80 ? -4.970 2.736 12.271 1.00 76.44 80 LEU A O 1
ATOM 620 N N . VAL A 1 81 ? -2.966 3.758 12.276 1.00 73.69 81 VAL A N 1
ATOM 621 C CA . VAL A 1 81 ? -2.963 3.909 13.717 1.00 73.69 81 VAL A CA 1
ATOM 622 C C . VAL A 1 81 ? -3.599 5.216 14.202 1.00 73.69 81 VAL A C 1
ATOM 624 O O . VAL A 1 81 ? -4.076 5.259 15.332 1.00 73.69 81 VAL A O 1
ATOM 627 N N . GLU A 1 82 ? -3.689 6.259 13.374 1.00 71.69 82 GLU A N 1
ATOM 628 C CA . GLU A 1 82 ? -4.598 7.391 13.620 1.00 71.69 82 GLU A CA 1
ATOM 629 C C . GLU A 1 82 ? -6.058 6.918 13.668 1.00 71.69 82 GLU A C 1
ATOM 631 O O . GLU A 1 82 ? -6.772 7.211 14.627 1.00 71.69 82 GLU A O 1
ATOM 636 N N . ARG A 1 83 ? -6.482 6.102 12.691 1.00 65.94 83 ARG A N 1
ATOM 637 C CA . ARG A 1 83 ? -7.830 5.506 12.665 1.00 65.94 83 ARG A CA 1
ATOM 638 C C . ARG A 1 83 ? -8.082 4.574 13.850 1.00 65.94 83 ARG A C 1
ATOM 640 O O . ARG A 1 83 ? -9.159 4.615 14.434 1.00 65.94 83 ARG A O 1
ATOM 647 N N . SER A 1 84 ? -7.089 3.775 14.244 1.00 62.06 84 SER A N 1
ATOM 648 C CA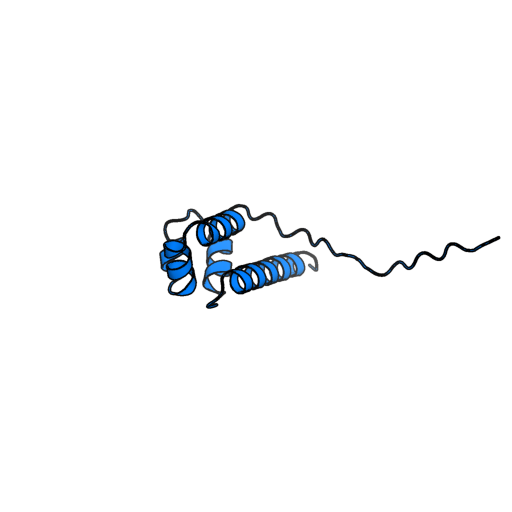 . SER A 1 84 ? -7.200 2.909 15.427 1.00 62.06 84 SER A CA 1
ATOM 649 C C . SER A 1 84 ? -7.303 3.696 16.737 1.00 62.06 84 SER A C 1
ATOM 651 O O . SER A 1 84 ? -7.933 3.216 17.673 1.00 62.06 84 SER A O 1
ATOM 653 N N . TRP A 1 85 ? -6.683 4.877 16.825 1.00 55.59 85 TRP A N 1
ATOM 654 C CA . TRP A 1 85 ? -6.734 5.710 18.027 1.00 55.59 85 TRP A CA 1
ATOM 655 C C . TRP A 1 85 ? -8.087 6.404 18.182 1.00 55.59 85 TRP A C 1
ATOM 657 O O . TRP A 1 85 ? -8.635 6.399 19.278 1.00 55.59 85 TRP A O 1
ATOM 667 N N . GLY A 1 86 ? -8.669 6.921 17.093 1.00 52.75 86 GLY A N 1
ATOM 668 C CA . GLY A 1 86 ? -10.000 7.545 17.120 1.00 52.75 86 GLY A CA 1
ATOM 669 C C . GLY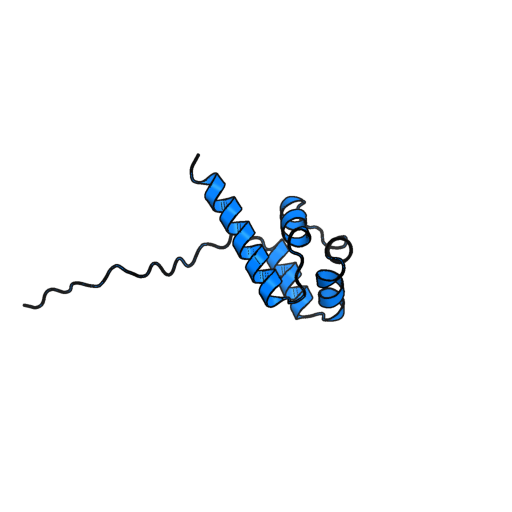 A 1 86 ? -11.109 6.617 17.633 1.00 52.75 86 GLY A C 1
ATOM 670 O O . GLY A 1 86 ? -12.056 7.087 18.253 1.00 52.75 86 GLY A O 1
ATOM 671 N N . ALA A 1 87 ? -10.956 5.302 17.451 1.00 50.38 87 ALA A N 1
ATOM 672 C CA . ALA A 1 87 ? -11.896 4.297 17.946 1.00 50.38 87 ALA A CA 1
ATOM 673 C C . ALA A 1 87 ? -11.748 3.967 19.446 1.00 50.38 87 ALA A C 1
ATOM 675 O O . ALA A 1 87 ? -12.640 3.345 20.011 1.00 50.38 87 ALA A O 1
ATOM 676 N N . GLN A 1 88 ? -10.641 4.349 20.097 1.00 43.62 88 GLN A N 1
ATOM 677 C CA . GLN A 1 88 ? -10.352 3.991 21.494 1.00 43.62 88 GLN A CA 1
ATOM 678 C C . GLN A 1 88 ? -10.699 5.105 22.500 1.00 43.62 88 GLN A C 1
ATOM 680 O O . GLN A 1 88 ? -10.562 4.901 23.704 1.00 43.62 88 GLN A O 1
ATOM 685 N N . VAL A 1 89 ? -11.121 6.282 22.019 1.00 49.00 89 VAL A N 1
ATOM 686 C CA . VAL A 1 89 ? -11.468 7.453 22.855 1.00 49.00 89 VAL A CA 1
ATOM 687 C C . VAL A 1 89 ? -12.974 7.771 22.841 1.00 49.00 89 VAL A C 1
ATOM 689 O O . VAL A 1 89 ? -13.361 8.864 23.245 1.00 49.00 89 VAL A O 1
ATOM 692 N N . SER A 1 90 ? -13.826 6.858 22.357 1.00 40.53 90 SER A N 1
ATOM 693 C CA . SER A 1 90 ? -15.297 6.981 22.415 1.00 40.53 90 SER A CA 1
ATOM 694 C C . SER A 1 90 ? -15.904 6.043 23.445 1.00 40.53 90 SER A C 1
ATOM 696 O O . SER A 1 90 ? -15.418 4.895 23.539 1.00 40.53 90 SER A O 1
#

pLDDT: mean 72.77, std 15.27, range [40.53, 89.88]

Secondary structure (DSSP, 8-state):
--------------------HHHHHHHHHHHH-HHHHHHHHH-HHHHHTTS---HHHHHHHHH---S-HHHHHHHHHHHHHHHHHHTT--